Protein AF-A0A229AA42-F1 (afdb_monomer_lite)

pLDDT: mean 84.25, std 16.9, range [40.19, 97.88]

Structure (mmCIF, N/CA/C/O backbone):
data_AF-A0A229AA42-F1
#
_entry.id   AF-A0A229AA42-F1
#
loop_
_atom_site.group_PDB
_atom_site.id
_atom_site.type_symbol
_atom_site.label_atom_id
_atom_site.label_alt_id
_atom_site.label_comp_id
_atom_site.label_asym_id
_atom_site.label_entity_id
_atom_site.label_seq_id
_atom_site.pdbx_PDB_ins_code
_atom_site.Cartn_x
_atom_site.Cartn_y
_atom_site.Cartn_z
_atom_site.occupancy
_atom_site.B_iso_or_equiv
_atom_site.auth_seq_id
_atom_site.auth_comp_id
_atom_site.auth_asym_id
_atom_site.auth_atom_id
_atom_site.pdbx_PDB_model_num
ATOM 1 N N . MET A 1 1 ? -49.266 23.128 34.972 1.00 44.34 1 MET A N 1
ATOM 2 C CA . MET A 1 1 ? -48.941 22.170 33.887 1.00 44.34 1 MET A CA 1
ATOM 3 C C . MET A 1 1 ? -47.881 22.763 32.963 1.00 44.34 1 MET A C 1
ATOM 5 O O . MET A 1 1 ? -48.180 23.123 31.833 1.00 44.34 1 MET A O 1
ATOM 9 N N . LYS A 1 2 ? -46.657 22.951 33.467 1.00 41.88 2 LYS A N 1
ATOM 10 C CA . LYS A 1 2 ? -45.561 23.566 32.703 1.00 41.88 2 LYS A CA 1
ATOM 11 C C . LYS A 1 2 ? -44.178 23.109 33.177 1.00 41.88 2 LYS A C 1
ATOM 13 O O . LYS A 1 2 ? -43.228 23.823 32.950 1.00 41.88 2 LYS A O 1
ATOM 18 N N . GLU A 1 3 ? -44.047 21.947 33.824 1.00 40.41 3 GLU A N 1
ATOM 19 C CA . GLU A 1 3 ? -42.736 21.510 34.355 1.00 40.41 3 GLU A CA 1
ATOM 20 C C . GLU A 1 3 ? -42.386 20.039 34.084 1.00 40.41 3 GLU A C 1
ATOM 22 O O . GLU A 1 3 ? -41.338 19.568 34.504 1.00 40.41 3 GLU A O 1
ATOM 27 N N . LEU A 1 4 ? -43.198 19.311 33.309 1.00 41.31 4 LEU A N 1
ATOM 28 C CA . LEU A 1 4 ? -42.950 17.887 33.030 1.00 41.31 4 LEU A CA 1
ATOM 29 C C . LEU A 1 4 ? -42.231 17.587 31.701 1.00 41.31 4 LEU A C 1
ATOM 31 O O . LEU A 1 4 ? -42.098 16.425 31.340 1.00 41.31 4 LEU A O 1
ATOM 35 N N . LEU A 1 5 ? -41.768 18.603 30.965 1.00 41.72 5 LEU A N 1
ATOM 36 C CA . LEU A 1 5 ? -41.161 18.427 29.631 1.00 41.72 5 LEU A CA 1
ATOM 37 C C . LEU A 1 5 ? -39.648 18.680 29.574 1.00 41.72 5 LEU A C 1
ATOM 39 O O . LEU A 1 5 ? -39.044 18.493 28.525 1.00 41.72 5 LEU A O 1
ATOM 43 N N . LEU A 1 6 ? -39.022 19.072 30.688 1.00 40.28 6 LEU A N 1
ATOM 44 C CA . LEU A 1 6 ? -37.584 19.379 30.743 1.00 40.28 6 LEU A CA 1
ATOM 45 C C . LEU A 1 6 ? -36.726 18.255 31.347 1.00 40.28 6 LEU A C 1
ATOM 47 O O . LEU A 1 6 ? -35.503 18.334 31.302 1.00 40.28 6 LEU A O 1
ATOM 51 N N . LEU A 1 7 ? -37.344 17.182 31.854 1.00 40.19 7 LEU A N 1
ATOM 52 C CA . LEU A 1 7 ? -36.634 16.047 32.461 1.00 40.19 7 LEU A CA 1
ATOM 53 C C . LEU A 1 7 ? -36.322 14.893 31.493 1.00 40.19 7 LEU A C 1
ATOM 55 O O . LEU A 1 7 ? -35.572 13.992 31.854 1.00 40.19 7 LEU A O 1
ATOM 59 N N . SER A 1 8 ? -36.829 14.918 30.257 1.00 42.91 8 SER A N 1
ATOM 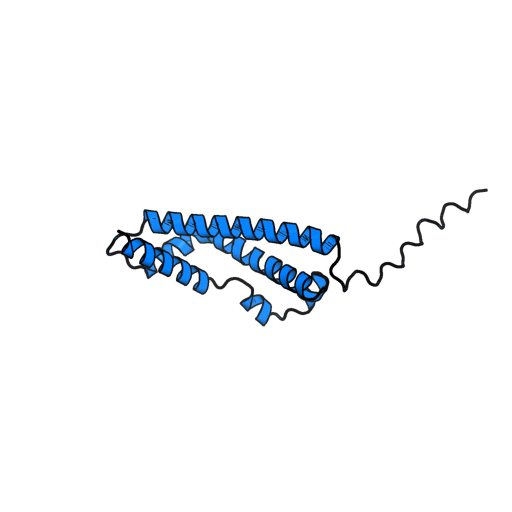60 C CA . SER A 1 8 ? -36.566 13.870 29.255 1.00 42.91 8 SER A CA 1
ATOM 61 C C . SER A 1 8 ? -35.354 14.138 28.355 1.00 42.91 8 SER A C 1
ATOM 63 O O . SER A 1 8 ? -34.976 13.265 27.580 1.00 42.91 8 SER A O 1
ATOM 65 N N . VAL A 1 9 ? -34.702 15.301 28.471 1.00 46.19 9 VAL A N 1
ATOM 66 C CA . VAL A 1 9 ? -33.484 15.632 27.696 1.00 46.19 9 VAL A CA 1
ATOM 67 C C . VAL A 1 9 ? -32.196 15.360 28.494 1.00 46.19 9 VAL A C 1
ATOM 69 O O . VAL A 1 9 ? -31.112 15.307 27.926 1.00 46.19 9 VAL A O 1
ATOM 72 N N . PHE A 1 10 ? -32.302 15.093 29.800 1.00 40.62 10 PHE A N 1
ATOM 73 C CA . PHE A 1 10 ? -31.153 14.914 30.700 1.00 40.62 10 PHE A CA 1
ATOM 74 C C . PHE A 1 10 ? -30.873 13.459 31.124 1.00 40.62 10 PHE A C 1
ATOM 76 O O . PHE A 1 10 ? -30.112 13.232 32.058 1.00 40.62 10 PHE A O 1
ATOM 83 N N . LEU A 1 11 ? -31.441 12.462 30.431 1.00 42.53 11 LEU A N 1
ATOM 84 C CA . LEU A 1 11 ? -31.280 11.032 30.759 1.00 42.53 11 LEU A CA 1
ATOM 85 C C . LEU A 1 11 ? -30.454 10.210 29.745 1.00 42.53 11 LEU A C 1
ATOM 87 O O . LEU A 1 11 ? -30.490 8.985 29.786 1.00 42.53 11 LEU A O 1
ATOM 91 N N . ILE A 1 12 ? -29.644 10.843 28.885 1.00 51.25 12 ILE A N 1
ATOM 92 C CA . ILE A 1 12 ? -28.624 10.135 28.067 1.00 51.25 12 ILE A CA 1
ATOM 93 C C . ILE A 1 12 ? -27.229 10.205 28.727 1.00 51.25 12 ILE A C 1
ATOM 95 O O . ILE A 1 12 ? -26.203 9.936 28.111 1.00 51.25 12 ILE A O 1
ATOM 99 N N . SER A 1 13 ? -27.150 10.521 30.022 1.00 41.41 13 SER A N 1
ATOM 100 C CA . SER A 1 13 ? -25.893 10.495 30.786 1.00 41.41 13 SER A CA 1
ATOM 101 C C . SER A 1 13 ? -25.482 9.083 31.248 1.00 41.41 13 SER A C 1
ATOM 103 O O . SER A 1 13 ? -24.817 8.947 32.271 1.00 41.41 13 SER A O 1
ATOM 105 N N . ALA A 1 14 ? -25.871 8.029 30.517 1.00 44.53 14 ALA A N 1
ATOM 106 C CA . ALA A 1 14 ? -25.537 6.630 30.817 1.00 44.53 14 ALA A CA 1
ATOM 107 C C . ALA A 1 14 ? -24.810 5.889 29.668 1.00 44.53 14 ALA A C 1
ATOM 109 O O . ALA A 1 14 ? -24.744 4.665 29.677 1.00 44.53 14 ALA A O 1
ATOM 110 N N . CYS A 1 15 ? -24.222 6.601 28.698 1.00 50.12 15 CYS A N 1
ATOM 111 C CA . CYS A 1 15 ? -23.357 6.019 27.651 1.00 50.12 15 CYS A CA 1
ATOM 112 C C . CYS A 1 15 ? -21.855 6.076 28.005 1.00 50.12 15 CYS A C 1
ATOM 114 O O . CYS A 1 15 ? -21.010 6.264 27.137 1.00 50.12 15 CYS A O 1
ATOM 116 N N . SER A 1 16 ? -21.480 5.946 29.279 1.00 42.47 16 SER A N 1
ATOM 117 C CA . SER A 1 16 ? -20.074 6.047 29.708 1.00 42.47 16 SER A CA 1
ATOM 118 C C . SER A 1 16 ? -19.276 4.736 29.623 1.00 42.47 16 SER A C 1
ATOM 120 O O . SER A 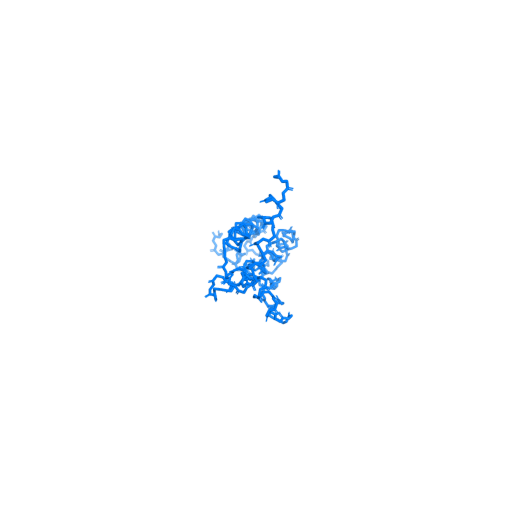1 16 ? -18.189 4.654 30.185 1.00 42.47 16 SER A O 1
ATOM 122 N N . THR A 1 17 ? -19.755 3.727 28.888 1.00 47.91 17 THR A N 1
ATOM 123 C CA . THR A 1 17 ? -19.007 2.480 28.619 1.00 47.91 17 THR A CA 1
ATOM 124 C C . THR A 1 17 ? -18.790 2.185 27.131 1.00 47.91 17 THR A C 1
ATOM 126 O O . THR A 1 17 ? -18.116 1.213 26.802 1.00 47.91 17 THR A O 1
ATOM 129 N N . SER A 1 18 ? -19.303 3.016 26.211 1.00 52.66 18 SER A N 1
ATOM 130 C CA . SER A 1 18 ? -19.229 2.746 24.763 1.00 52.66 18 SER A CA 1
ATOM 131 C C . SER A 1 18 ? -17.872 3.052 24.122 1.00 52.66 18 SER A C 1
ATOM 133 O O . SER A 1 18 ? -17.679 2.738 22.959 1.00 52.66 18 SER A O 1
ATOM 135 N N . TYR A 1 19 ? -16.924 3.656 24.847 1.00 59.41 19 TYR A N 1
ATOM 136 C CA . TYR A 1 19 ? -15.629 4.063 24.281 1.00 59.41 19 TYR A CA 1
ATOM 137 C C . TYR A 1 19 ? -14.539 2.988 24.352 1.00 59.41 19 TYR A C 1
ATOM 139 O O . TYR A 1 19 ? -13.452 3.210 23.824 1.00 59.41 19 TYR A O 1
ATOM 147 N N . ASP A 1 20 ? -14.787 1.841 24.989 1.00 77.31 20 ASP A N 1
ATOM 148 C CA . ASP A 1 20 ? -13.799 0.754 25.084 1.00 77.31 20 ASP A CA 1
ATOM 149 C C . ASP A 1 20 ? -14.073 -0.401 24.106 1.00 77.31 20 ASP A C 1
ATOM 151 O O . ASP A 1 20 ? -13.150 -1.154 23.800 1.00 77.31 20 ASP A O 1
ATOM 155 N N . VAL A 1 21 ? -15.299 -0.539 23.588 1.00 88.69 21 VAL A N 1
ATOM 156 C CA . VAL A 1 21 ? -15.735 -1.691 22.777 1.00 88.69 21 VAL A CA 1
ATOM 157 C C . VAL A 1 21 ? -15.988 -1.267 21.337 1.00 88.69 21 VAL A C 1
ATOM 159 O O . VAL A 1 21 ? -16.508 -0.185 21.101 1.00 88.69 21 VAL A O 1
ATOM 162 N N . TYR A 1 22 ? -15.649 -2.142 20.391 1.00 91.19 22 TYR A N 1
ATOM 163 C CA . TYR A 1 22 ? -15.906 -1.928 18.969 1.00 91.19 22 TYR A CA 1
ATOM 164 C C . TYR A 1 22 ? -17.414 -1.874 18.676 1.00 91.19 22 TYR A C 1
ATOM 166 O O . TYR A 1 22 ? -18.113 -2.882 18.832 1.00 91.19 22 TYR A O 1
ATOM 174 N N . ASP A 1 23 ? -17.912 -0.717 18.241 1.00 90.62 23 ASP A N 1
ATOM 175 C CA . ASP A 1 23 ? -19.342 -0.473 18.033 1.00 90.62 23 ASP A CA 1
ATOM 176 C C . ASP A 1 23 ? -19.725 -0.173 16.565 1.00 90.62 23 ASP A C 1
ATOM 178 O O . ASP A 1 23 ? -18.956 -0.368 15.621 1.00 90.62 23 ASP A O 1
ATOM 182 N N . GLY A 1 24 ? -20.970 0.266 16.346 1.00 91.06 24 GLY A N 1
ATOM 183 C CA . GLY A 1 24 ? -21.462 0.621 15.012 1.00 91.06 24 GLY A CA 1
ATOM 184 C C . GLY A 1 24 ? -20.796 1.862 14.401 1.00 91.06 24 GLY A C 1
ATOM 185 O O . GLY A 1 24 ? -20.704 1.952 13.175 1.00 91.06 24 GLY A O 1
ATOM 186 N N . VAL A 1 25 ? -20.319 2.800 15.225 1.00 91.25 25 VAL A N 1
ATOM 187 C CA . VAL A 1 25 ? -19.587 3.994 14.782 1.00 91.25 25 VAL A CA 1
ATOM 188 C C . VAL A 1 25 ? -18.180 3.598 14.348 1.00 91.25 25 VAL A C 1
ATOM 190 O O . VAL A 1 25 ? -17.772 3.955 13.239 1.00 91.25 25 VAL A O 1
AT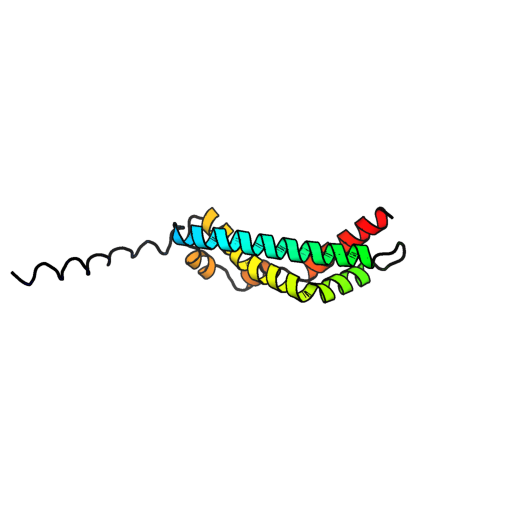OM 193 N N . ASP A 1 26 ? -17.483 2.796 15.160 1.00 93.00 26 ASP A N 1
ATOM 194 C CA . ASP A 1 26 ? -16.185 2.213 14.802 1.00 93.00 26 ASP A CA 1
ATOM 195 C C . ASP A 1 26 ? -16.294 1.403 13.506 1.00 93.00 26 ASP A C 1
ATOM 197 O O . ASP A 1 26 ? -15.465 1.548 12.606 1.00 93.00 26 ASP A O 1
ATOM 201 N N . LYS A 1 27 ? -17.362 0.607 13.358 1.00 94.62 27 LYS A N 1
ATOM 202 C CA . LYS A 1 27 ? -17.607 -0.166 12.139 1.00 94.62 27 LYS A CA 1
ATOM 203 C C . LYS A 1 27 ? -17.749 0.711 10.901 1.00 94.62 27 LYS A C 1
ATOM 205 O O . LYS A 1 27 ? -17.079 0.462 9.900 1.00 94.62 27 LYS A O 1
ATOM 210 N N . ALA A 1 28 ? -18.600 1.733 10.953 1.00 94.94 28 ALA A N 1
ATOM 211 C CA . ALA A 1 28 ? -18.804 2.630 9.818 1.00 94.94 28 ALA A CA 1
ATOM 212 C C . ALA A 1 28 ? -17.513 3.379 9.441 1.00 94.94 28 ALA A C 1
ATOM 214 O O . ALA A 1 28 ? -17.201 3.529 8.256 1.00 94.94 28 ALA A O 1
ATOM 215 N N . TYR A 1 29 ? -16.737 3.809 10.441 1.00 93.69 29 TYR A N 1
ATOM 216 C CA . TYR A 1 29 ? -15.422 4.407 10.230 1.00 93.69 29 TYR A CA 1
ATOM 217 C C . TYR A 1 29 ? -14.452 3.417 9.566 1.00 93.69 29 TYR A C 1
ATOM 219 O O . TYR A 1 29 ? -13.855 3.737 8.535 1.00 93.69 29 TYR A O 1
ATOM 227 N N . CYS A 1 30 ? -14.343 2.197 10.092 1.00 95.44 30 CYS A N 1
ATOM 228 C CA . CYS A 1 30 ? -13.415 1.193 9.584 1.00 95.44 30 CYS A CA 1
ATOM 229 C C . CYS A 1 30 ? -13.770 0.668 8.192 1.00 95.44 30 CYS A C 1
ATOM 231 O O . CYS A 1 30 ? -12.866 0.413 7.394 1.00 95.44 30 CYS A O 1
ATOM 233 N N . ASP A 1 31 ? -15.056 0.571 7.853 1.00 96.69 31 ASP A N 1
ATOM 234 C CA . ASP A 1 31 ? -15.496 0.238 6.495 1.00 96.69 31 ASP A CA 1
ATOM 235 C C . ASP A 1 31 ? -15.008 1.292 5.485 1.00 96.69 31 ASP A C 1
ATOM 237 O O . ASP A 1 31 ? -14.471 0.945 4.427 1.00 96.69 31 ASP A O 1
ATOM 241 N N . LYS A 1 32 ? -15.114 2.584 5.831 1.00 95.19 32 LYS A N 1
ATOM 242 C CA . LYS A 1 32 ? -14.598 3.676 4.995 1.00 95.19 32 LYS A CA 1
ATOM 243 C C . LYS A 1 32 ? -13.074 3.619 4.872 1.00 95.19 32 LYS A C 1
ATOM 245 O O . LYS A 1 32 ? -12.556 3.670 3.760 1.00 95.19 32 LYS A O 1
ATOM 250 N N . VAL A 1 33 ? -12.361 3.460 5.988 1.00 93.31 33 VAL A N 1
ATOM 251 C CA . VAL A 1 33 ? -10.891 3.365 6.001 1.00 93.31 33 VAL A CA 1
ATOM 252 C C . VAL A 1 33 ? -10.398 2.217 5.118 1.00 93.31 33 VAL A C 1
ATOM 254 O O . VAL A 1 33 ? -9.466 2.394 4.335 1.00 93.31 33 VAL A O 1
ATOM 257 N N . LYS A 1 34 ? -11.037 1.044 5.190 1.00 93.25 34 LYS A N 1
ATOM 258 C CA . LYS A 1 34 ? -10.700 -0.109 4.340 1.0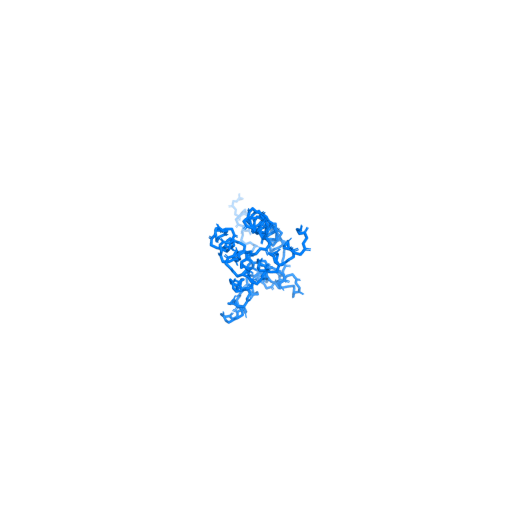0 93.25 34 LYS A CA 1
ATOM 259 C C . LYS A 1 34 ? -10.894 0.190 2.857 1.00 93.25 34 LYS A C 1
ATOM 261 O O . LYS A 1 34 ? -10.052 -0.200 2.045 1.00 93.25 34 LYS A O 1
ATOM 266 N N . MET A 1 35 ? -11.983 0.869 2.500 1.00 94.50 35 MET A N 1
ATOM 267 C CA . MET A 1 35 ? -12.242 1.283 1.122 1.00 94.50 35 MET A CA 1
ATOM 268 C C . MET A 1 35 ? -11.177 2.272 0.635 1.00 94.50 35 MET A C 1
ATOM 270 O O . MET A 1 35 ? -10.562 2.034 -0.406 1.00 94.50 35 MET A O 1
ATOM 274 N N . ASP A 1 36 ? -10.911 3.329 1.404 1.00 92.00 36 ASP A N 1
ATOM 275 C CA . ASP A 1 36 ? -9.935 4.366 1.058 1.00 92.00 36 ASP A CA 1
ATOM 276 C C . ASP A 1 36 ? -8.522 3.771 0.917 1.00 92.00 36 ASP A C 1
ATOM 278 O O . ASP A 1 36 ? -7.824 4.036 -0.066 1.00 92.00 36 ASP A O 1
ATOM 282 N N . PHE A 1 37 ? -8.124 2.881 1.834 1.00 91.12 37 PHE A N 1
ATOM 283 C CA . PHE A 1 37 ? -6.856 2.154 1.754 1.00 91.12 37 PHE A CA 1
ATOM 284 C C . PHE A 1 37 ? -6.777 1.251 0.514 1.00 91.12 37 PHE A C 1
ATOM 286 O O . PHE A 1 37 ? -5.754 1.228 -0.172 1.00 91.12 37 PHE A O 1
ATOM 293 N N . SER A 1 38 ? -7.852 0.528 0.183 1.00 93.50 38 SER A N 1
ATOM 294 C CA . SER A 1 38 ? -7.908 -0.330 -1.009 1.00 93.50 38 SER A CA 1
ATOM 295 C C . SER A 1 38 ? -7.743 0.472 -2.305 1.00 93.50 38 SER A C 1
ATOM 297 O O . SER A 1 38 ? -6.965 0.093 -3.189 1.00 93.50 38 SER A O 1
ATOM 299 N N . LEU A 1 39 ? -8.414 1.624 -2.401 1.00 94.75 39 LEU A N 1
ATOM 300 C CA . LEU A 1 39 ? -8.288 2.542 -3.533 1.00 94.75 39 LEU A CA 1
ATOM 301 C C . LEU A 1 39 ? -6.867 3.106 -3.639 1.00 94.75 39 LEU A C 1
ATOM 303 O O . LEU A 1 39 ? -6.272 3.072 -4.717 1.00 94.75 39 LEU A O 1
ATOM 307 N N . ALA A 1 40 ? -6.290 3.558 -2.523 1.00 92.06 40 ALA A N 1
ATOM 308 C CA . ALA A 1 40 ? -4.926 4.078 -2.486 1.00 92.06 40 ALA A CA 1
ATOM 309 C C . ALA A 1 40 ? -3.892 3.012 -2.879 1.00 92.06 40 ALA A C 1
ATOM 311 O O . ALA A 1 40 ? -2.991 3.280 -3.677 1.00 92.06 40 ALA A O 1
ATOM 312 N N . LYS A 1 41 ? -4.048 1.782 -2.376 1.00 92.38 41 LYS A N 1
ATOM 313 C CA . LYS A 1 41 ? -3.194 0.646 -2.735 1.00 92.38 41 LYS A CA 1
ATOM 314 C C . LYS A 1 41 ? -3.281 0.336 -4.228 1.00 92.38 41 LYS A C 1
ATOM 316 O O . LYS A 1 41 ? -2.244 0.193 -4.869 1.00 92.38 41 LYS A O 1
ATOM 321 N N . THR A 1 42 ? -4.492 0.303 -4.782 1.00 95.19 42 THR A N 1
ATOM 322 C CA . THR A 1 42 ? -4.720 0.064 -6.215 1.00 95.19 42 THR A CA 1
ATOM 323 C C . THR A 1 42 ? -4.078 1.155 -7.070 1.00 95.19 42 THR A C 1
ATOM 325 O O . THR A 1 42 ? -3.382 0.848 -8.035 1.00 95.19 42 THR A O 1
ATOM 328 N N . ALA A 1 43 ? -4.239 2.427 -6.696 1.00 95.69 43 ALA A N 1
ATOM 329 C CA . ALA A 1 43 ? -3.622 3.549 -7.401 1.00 95.69 43 ALA A CA 1
ATOM 330 C C . ALA A 1 43 ? -2.087 3.481 -7.361 1.00 95.69 43 ALA A C 1
ATOM 332 O O . ALA A 1 43 ? -1.427 3.666 -8.385 1.00 95.69 43 ALA A O 1
ATOM 333 N N . LYS A 1 44 ? -1.515 3.162 -6.194 1.00 94.81 44 LYS A N 1
ATOM 334 C CA . LYS A 1 44 ? -0.075 2.954 -6.017 1.00 94.81 44 LYS A CA 1
ATOM 335 C C . LYS A 1 44 ? 0.438 1.814 -6.901 1.00 94.81 44 LYS A C 1
ATOM 337 O O . LYS A 1 44 ? 1.387 2.013 -7.655 1.00 94.81 44 LYS A O 1
ATOM 342 N N . ASP A 1 45 ? -0.191 0.643 -6.823 1.00 95.44 45 ASP A N 1
ATOM 343 C CA . ASP A 1 45 ? 0.212 -0.540 -7.590 1.00 95.44 45 ASP A CA 1
ATOM 344 C C . ASP A 1 45 ? 0.095 -0.290 -9.102 1.00 95.44 45 ASP A C 1
ATOM 346 O O . ASP A 1 45 ? 1.014 -0.621 -9.847 1.00 95.44 45 ASP A O 1
ATOM 350 N N . SER A 1 46 ? -0.978 0.371 -9.547 1.00 97.19 46 SER A N 1
ATOM 351 C CA . SER A 1 46 ? -1.173 0.734 -10.953 1.00 97.19 46 SER A CA 1
ATOM 352 C C . SER A 1 46 ? -0.128 1.729 -11.459 1.00 97.19 46 SER A C 1
ATOM 354 O O . SER A 1 46 ? 0.315 1.605 -12.599 1.00 97.19 46 SER A O 1
ATOM 356 N N . CYS A 1 47 ? 0.256 2.718 -10.647 1.00 97.88 47 CYS A N 1
ATOM 357 C CA . CYS A 1 47 ? 1.290 3.681 -11.020 1.00 97.88 47 CYS A CA 1
ATOM 358 C C . CYS A 1 47 ? 2.644 2.984 -11.205 1.00 97.88 47 CYS A C 1
ATOM 360 O O . CYS A 1 47 ? 3.281 3.139 -12.247 1.00 97.88 47 CYS A O 1
ATOM 362 N N . ILE A 1 48 ? 3.042 2.153 -10.231 1.00 96.62 48 ILE A N 1
ATOM 363 C CA . ILE A 1 48 ? 4.306 1.408 -10.285 1.00 96.62 48 ILE A CA 1
ATOM 364 C C . ILE A 1 48 ? 4.313 0.469 -11.494 1.00 96.62 48 ILE A C 1
ATOM 366 O O . ILE A 1 48 ? 5.273 0.474 -12.260 1.00 96.62 48 ILE A O 1
ATOM 370 N N . ASP A 1 49 ? 3.240 -0.297 -11.711 1.00 96.62 49 ASP A N 1
ATOM 371 C CA . ASP A 1 49 ? 3.151 -1.212 -12.853 1.00 96.62 49 ASP A CA 1
ATOM 372 C C . ASP A 1 49 ? 3.230 -0.481 -14.191 1.00 96.62 49 ASP A C 1
ATOM 374 O O . ASP A 1 49 ? 3.905 -0.950 -15.109 1.00 96.62 49 ASP A O 1
ATOM 378 N N . HIS A 1 50 ? 2.546 0.658 -14.321 1.00 97.19 50 HIS A N 1
ATOM 379 C CA . HIS A 1 50 ? 2.600 1.459 -15.537 1.00 97.19 50 HIS A CA 1
ATOM 380 C C . HIS A 1 50 ? 4.022 1.961 -15.809 1.00 97.19 50 HIS A C 1
ATOM 382 O O . HIS A 1 50 ? 4.519 1.809 -16.927 1.00 97.19 50 HIS A O 1
ATOM 388 N N . TYR A 1 51 ? 4.695 2.493 -14.786 1.00 97.31 51 TYR A N 1
ATOM 389 C CA . TYR A 1 51 ? 6.070 2.967 -14.907 1.00 97.31 51 TYR A CA 1
ATOM 390 C C . TYR A 1 51 ? 7.020 1.834 -15.311 1.00 97.31 51 TYR A C 1
ATOM 392 O O . TYR A 1 51 ? 7.735 1.943 -16.307 1.00 97.31 51 TYR A O 1
ATOM 400 N N . VAL A 1 52 ? 6.981 0.711 -14.585 1.00 95.94 52 VAL A N 1
ATOM 401 C CA . VAL A 1 52 ? 7.812 -0.469 -14.860 1.00 95.94 52 VAL A CA 1
ATOM 402 C C . VAL A 1 52 ? 7.613 -0.941 -16.300 1.00 95.94 52 VAL A C 1
ATOM 404 O O . VAL A 1 52 ? 8.579 -1.043 -17.049 1.00 95.94 52 VAL A O 1
ATOM 407 N N . LYS A 1 53 ? 6.370 -1.140 -16.749 1.00 94.38 53 LYS A N 1
ATOM 408 C CA . LYS A 1 53 ? 6.093 -1.591 -18.125 1.00 94.38 53 LYS A CA 1
ATOM 409 C C . LYS A 1 53 ? 6.598 -0.624 -19.194 1.00 94.38 53 LYS A C 1
ATOM 411 O O . LYS A 1 53 ? 7.014 -1.066 -20.260 1.00 94.38 53 LYS A O 1
ATOM 416 N N . THR A 1 54 ? 6.541 0.676 -18.917 1.00 95.00 54 THR A N 1
ATOM 417 C CA . THR A 1 54 ? 6.927 1.726 -19.869 1.00 95.00 54 THR A CA 1
ATOM 418 C C . THR A 1 54 ? 8.443 1.836 -20.016 1.00 95.00 54 THR A C 1
ATOM 420 O O . THR A 1 54 ? 8.943 2.035 -21.124 1.00 95.00 54 THR A O 1
ATOM 423 N N . TYR A 1 55 ? 9.186 1.702 -18.914 1.00 94.31 55 TYR A N 1
ATOM 424 C CA . TYR A 1 55 ? 10.616 2.027 -18.878 1.00 94.31 55 TYR A CA 1
ATOM 425 C C . TYR A 1 55 ? 11.546 0.814 -18.747 1.00 94.31 55 TYR A C 1
ATOM 427 O O . TYR A 1 55 ? 12.749 0.932 -19.005 1.00 94.31 55 TYR A O 1
ATOM 435 N N . THR A 1 56 ? 11.033 -0.364 -18.393 1.00 94.31 56 THR A N 1
ATOM 436 C CA . THR A 1 56 ? 11.838 -1.586 -18.334 1.00 94.31 56 THR A CA 1
ATOM 437 C C . THR A 1 56 ? 12.208 -2.086 -19.730 1.00 94.31 56 THR A C 1
ATOM 439 O O . THR A 1 56 ? 11.356 -2.318 -20.584 1.00 94.31 56 THR A O 1
ATOM 442 N N . LYS A 1 57 ? 13.507 -2.322 -19.932 1.00 90.31 57 LYS A N 1
ATOM 443 C CA . LYS A 1 57 ? 14.096 -2.978 -21.106 1.00 90.31 57 LYS A CA 1
ATOM 444 C C . LYS A 1 57 ? 14.934 -4.184 -20.647 1.00 90.31 57 LYS A C 1
ATOM 446 O O . LYS A 1 57 ? 15.301 -4.233 -19.466 1.00 90.31 57 LYS A O 1
ATOM 451 N N . PRO A 1 58 ? 15.296 -5.126 -21.544 1.00 84.19 58 PRO A N 1
ATOM 452 C CA . PRO A 1 58 ? 16.035 -6.336 -21.164 1.00 84.19 58 PRO A CA 1
ATOM 453 C C . PRO A 1 58 ? 17.345 -6.075 -20.401 1.00 84.19 58 PRO A C 1
ATOM 455 O O . PRO A 1 58 ? 17.675 -6.819 -19.489 1.00 84.19 58 PRO A O 1
ATOM 458 N N . ALA A 1 59 ? 18.061 -4.989 -20.718 1.00 82.69 59 ALA A N 1
ATOM 459 C CA . ALA A 1 59 ? 19.324 -4.620 -20.066 1.00 82.69 59 ALA A CA 1
ATOM 460 C C . ALA A 1 59 ? 19.193 -3.510 -18.999 1.00 82.69 59 ALA A C 1
ATOM 462 O O . ALA A 1 59 ? 20.206 -3.025 -18.499 1.00 82.69 59 ALA A O 1
ATOM 463 N N . SER A 1 60 ? 17.976 -3.058 -18.667 1.00 88.00 60 SER A N 1
ATOM 464 C CA . SER A 1 60 ? 17.787 -2.009 -17.653 1.00 88.00 60 SER A CA 1
ATOM 465 C C . SER A 1 60 ? 18.201 -2.498 -16.259 1.00 88.00 60 SER A C 1
ATOM 467 O O . SER A 1 60 ? 17.885 -3.623 -15.872 1.00 88.00 60 SER A O 1
ATOM 469 N N . SER A 1 61 ? 18.829 -1.632 -15.460 1.00 93.25 61 SER A N 1
ATOM 470 C CA . SER A 1 61 ? 19.037 -1.881 -14.027 1.00 93.25 61 SER A CA 1
ATOM 471 C C . SER A 1 61 ? 17.689 -1.950 -13.307 1.00 93.25 61 SER A C 1
ATOM 473 O O . SER A 1 61 ? 16.903 -1.001 -13.346 1.00 93.25 61 SER A O 1
ATOM 475 N N . ALA A 1 62 ? 17.415 -3.064 -12.621 1.00 91.94 62 ALA A N 1
ATOM 476 C CA . ALA A 1 62 ? 16.180 -3.215 -11.855 1.00 91.94 62 ALA A CA 1
ATOM 477 C C . ALA A 1 62 ? 16.077 -2.207 -10.700 1.00 91.94 62 ALA A C 1
ATOM 479 O O . ALA A 1 62 ? 14.978 -1.753 -10.384 1.00 91.94 62 ALA A O 1
ATOM 480 N N . SER A 1 63 ? 17.212 -1.834 -10.096 1.00 93.19 63 SER A N 1
ATOM 481 C CA . SER A 1 63 ? 17.247 -0.821 -9.037 1.00 93.19 63 SER A CA 1
ATOM 482 C C . SER A 1 63 ? 16.875 0.556 -9.581 1.00 93.19 63 SER A C 1
ATOM 484 O O . SER A 1 63 ? 16.038 1.223 -8.984 1.00 93.19 63 SER A O 1
ATOM 486 N N . ASP A 1 64 ? 17.425 0.952 -10.731 1.00 94.75 64 ASP A N 1
ATOM 487 C CA . ASP A 1 64 ? 17.226 2.295 -11.295 1.00 94.75 64 ASP A CA 1
ATOM 488 C C . ASP A 1 64 ? 15.770 2.494 -11.728 1.00 94.75 64 ASP A C 1
ATOM 490 O O . ASP A 1 64 ? 15.160 3.523 -11.440 1.00 94.75 64 ASP A O 1
ATOM 494 N N . ILE A 1 65 ? 15.171 1.480 -12.366 1.00 96.25 65 ILE A N 1
ATOM 495 C CA . ILE A 1 65 ? 13.752 1.534 -12.744 1.00 96.25 65 ILE A CA 1
ATOM 496 C C . ILE A 1 65 ? 12.858 1.562 -11.500 1.00 96.25 65 ILE A C 1
ATOM 498 O O . ILE A 1 65 ? 11.867 2.290 -11.477 1.00 96.25 65 ILE A O 1
ATOM 502 N N . ALA A 1 66 ? 13.198 0.802 -10.457 1.00 95.19 66 ALA A N 1
ATOM 503 C CA . ALA A 1 66 ? 12.443 0.823 -9.210 1.00 95.19 66 ALA A CA 1
ATOM 504 C C . ALA A 1 66 ? 12.550 2.171 -8.484 1.00 95.19 66 ALA A C 1
ATOM 506 O O . ALA A 1 66 ? 11.548 2.656 -7.964 1.00 95.19 66 ALA A O 1
ATOM 507 N N . GLU A 1 67 ? 13.728 2.796 -8.462 1.00 95.12 67 GLU A N 1
ATOM 508 C CA . GLU A 1 67 ? 13.917 4.143 -7.912 1.00 95.12 67 GLU A CA 1
ATOM 509 C C . GLU A 1 67 ? 13.108 5.181 -8.687 1.00 95.12 67 GLU A C 1
ATOM 511 O O . GLU A 1 67 ? 12.392 5.971 -8.072 1.00 95.12 67 GLU A O 1
ATOM 516 N N . GLY A 1 68 ? 13.144 5.123 -10.021 1.00 95.75 68 GLY A N 1
ATOM 517 C CA . GLY A 1 68 ? 12.318 5.969 -10.879 1.00 95.75 68 GLY A CA 1
ATOM 518 C C . GLY A 1 68 ? 10.822 5.791 -10.610 1.00 95.75 68 GLY A C 1
ATOM 519 O O . GLY A 1 68 ? 10.107 6.778 -10.451 1.00 95.75 68 GLY A O 1
ATOM 520 N N . ALA A 1 69 ? 10.357 4.546 -10.463 1.00 96.31 69 ALA A N 1
ATOM 521 C CA . ALA A 1 69 ? 8.963 4.250 -10.138 1.00 96.31 69 ALA A CA 1
ATOM 522 C C . ALA A 1 69 ? 8.561 4.794 -8.759 1.00 96.31 69 ALA A C 1
ATOM 524 O O . ALA A 1 69 ? 7.482 5.364 -8.613 1.00 96.31 69 ALA A O 1
ATOM 525 N N . VAL A 1 70 ? 9.416 4.643 -7.741 1.00 95.06 70 VAL A N 1
ATOM 526 C CA . VAL A 1 70 ? 9.156 5.182 -6.396 1.00 95.06 70 VAL A CA 1
ATOM 527 C C . VAL A 1 70 ? 9.103 6.707 -6.419 1.00 95.06 70 VAL A C 1
ATOM 529 O O . VAL A 1 70 ? 8.216 7.287 -5.796 1.00 95.06 70 VAL A O 1
ATOM 532 N N . PHE A 1 71 ? 10.017 7.351 -7.145 1.00 95.44 71 PHE A N 1
ATOM 533 C CA . PHE A 1 71 ? 10.046 8.803 -7.282 1.00 95.44 71 PHE A CA 1
ATOM 534 C C . PHE A 1 71 ? 8.788 9.331 -7.985 1.00 95.44 71 PHE A C 1
ATOM 536 O O . PHE A 1 71 ? 8.089 10.181 -7.433 1.00 95.44 71 PHE A O 1
ATOM 543 N N . GLU A 1 72 ? 8.452 8.779 -9.153 1.00 96.75 72 GLU A N 1
ATOM 544 C CA . GLU A 1 72 ? 7.295 9.202 -9.950 1.00 96.75 72 GLU A CA 1
ATOM 545 C C . GLU A 1 72 ? 5.976 8.962 -9.200 1.00 96.75 72 GLU A C 1
ATOM 547 O O . GLU A 1 72 ? 5.100 9.824 -9.1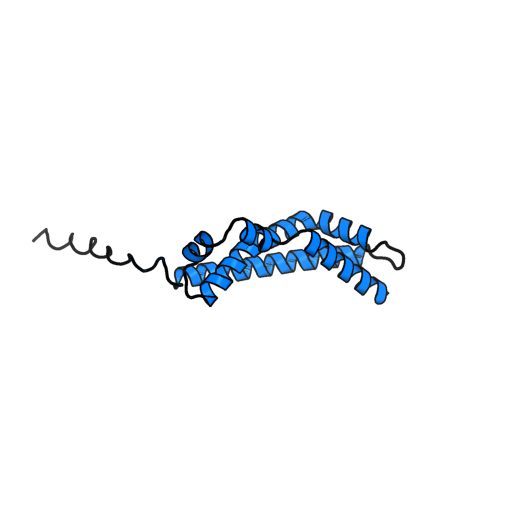23 1.00 96.75 72 GLU A O 1
ATOM 552 N N . CYS A 1 73 ? 5.848 7.799 -8.561 1.00 96.44 73 CYS A N 1
ATOM 553 C CA . CYS A 1 73 ? 4.637 7.407 -7.848 1.00 96.44 73 CYS A CA 1
ATOM 554 C C . CYS A 1 73 ? 4.596 7.893 -6.392 1.00 96.44 73 CYS A C 1
ATOM 556 O O . CYS A 1 73 ? 3.683 7.513 -5.651 1.00 96.44 73 CYS A O 1
ATOM 558 N N . ASN A 1 74 ? 5.536 8.741 -5.953 1.00 93.69 74 ASN A N 1
ATOM 559 C CA . ASN A 1 74 ? 5.696 9.113 -4.544 1.00 93.69 74 ASN A CA 1
ATOM 560 C C . ASN A 1 74 ? 4.404 9.662 -3.917 1.00 93.69 74 ASN A C 1
ATOM 562 O O . ASN A 1 74 ? 4.078 9.350 -2.771 1.00 93.69 74 ASN A O 1
ATOM 566 N N . LYS A 1 75 ? 3.611 10.429 -4.679 1.00 93.38 7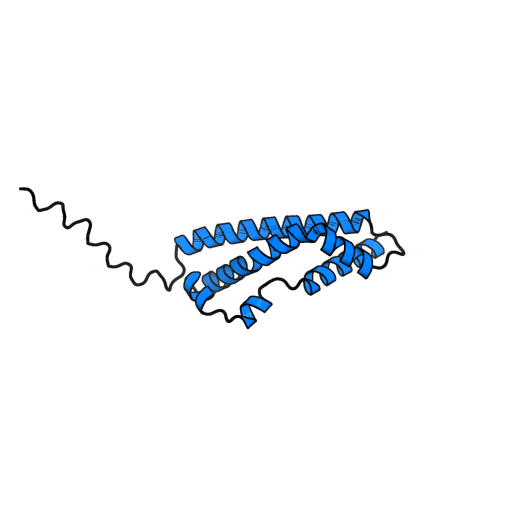5 LYS A N 1
ATOM 567 C CA . LYS A 1 75 ? 2.332 10.973 -4.198 1.00 93.38 75 LYS A CA 1
ATOM 568 C C . LYS A 1 75 ? 1.350 9.869 -3.796 1.00 93.38 75 LYS A C 1
ATOM 570 O O . LYS A 1 75 ? 0.802 9.907 -2.697 1.00 93.38 75 LYS A O 1
ATOM 575 N N . VAL A 1 76 ? 1.120 8.886 -4.668 1.00 92.62 76 VAL A N 1
ATOM 576 C CA . VAL A 1 76 ? 0.169 7.793 -4.398 1.00 92.62 76 VAL A CA 1
ATOM 577 C C . VAL A 1 76 ? 0.725 6.794 -3.384 1.00 92.62 76 VAL A C 1
ATOM 579 O O . VAL A 1 76 ? -0.033 6.276 -2.567 1.00 92.62 76 VAL A O 1
ATOM 582 N N . ILE A 1 77 ? 2.048 6.595 -3.361 1.00 91.62 77 ILE A N 1
ATOM 583 C CA . ILE A 1 77 ? 2.744 5.844 -2.308 1.00 91.62 77 ILE A CA 1
ATOM 584 C C . ILE A 1 77 ? 2.494 6.484 -0.940 1.00 91.62 77 ILE A C 1
ATOM 586 O O . ILE A 1 77 ? 2.089 5.788 -0.012 1.00 91.62 77 ILE A O 1
ATOM 590 N N . SER A 1 78 ? 2.657 7.803 -0.828 1.00 88.81 78 SER A N 1
ATOM 591 C CA . SER A 1 78 ? 2.445 8.537 0.425 1.00 88.81 78 SER A CA 1
ATOM 592 C C . SER A 1 78 ? 1.002 8.416 0.923 1.00 88.81 78 SER A C 1
ATOM 594 O O . SER A 1 78 ? 0.774 8.193 2.108 1.00 88.81 78 SER A O 1
ATOM 596 N N . ILE A 1 79 ? 0.014 8.494 0.025 1.00 89.00 79 ILE A N 1
ATOM 597 C CA . ILE A 1 79 ? -1.405 8.327 0.387 1.00 89.00 79 ILE A CA 1
ATOM 598 C C . ILE A 1 79 ? -1.677 6.902 0.898 1.00 89.00 79 ILE A C 1
ATOM 600 O O . ILE A 1 79 ? -2.338 6.726 1.926 1.00 89.00 79 ILE A O 1
ATOM 604 N N . ALA A 1 80 ? -1.149 5.881 0.216 1.00 89.25 80 ALA A N 1
ATOM 605 C CA . ALA A 1 80 ? -1.290 4.489 0.641 1.00 89.25 80 ALA A CA 1
ATOM 606 C C . ALA A 1 80 ? -0.596 4.222 1.990 1.00 89.25 80 ALA A C 1
ATOM 608 O O . ALA A 1 80 ? -1.131 3.494 2.821 1.00 89.25 80 ALA A O 1
ATOM 609 N N . ALA A 1 81 ? 0.565 4.836 2.230 1.00 85.88 81 ALA A N 1
ATOM 610 C CA . ALA A 1 81 ? 1.304 4.710 3.484 1.00 85.88 81 ALA A CA 1
ATOM 611 C C . ALA A 1 81 ? 0.591 5.391 4.663 1.00 85.88 81 ALA A C 1
ATOM 613 O O . ALA A 1 81 ? 0.567 4.848 5.764 1.00 85.88 81 ALA A O 1
ATOM 614 N N . SER A 1 82 ? -0.013 6.561 4.445 1.00 83.00 82 SER A N 1
ATOM 615 C CA . SER A 1 82 ? -0.794 7.240 5.484 1.00 83.00 82 SER A CA 1
ATOM 616 C C . SER A 1 82 ? -2.044 6.447 5.858 1.00 83.00 82 SER A C 1
ATOM 618 O O . SER A 1 82 ? -2.321 6.267 7.039 1.00 83.00 82 SER A O 1
ATOM 620 N N . SER A 1 83 ? -2.756 5.910 4.863 1.00 86.94 83 SER A N 1
ATOM 621 C CA . SER A 1 83 ? -3.970 5.111 5.085 1.00 86.94 83 SER A CA 1
ATOM 622 C C . SER A 1 83 ? -3.696 3.698 5.617 1.00 86.94 83 SER A C 1
ATOM 624 O O . SER A 1 83 ? -4.585 3.097 6.219 1.00 86.94 83 SER A O 1
ATOM 626 N N . SER A 1 84 ? -2.476 3.161 5.458 1.00 88.19 84 SER A N 1
ATOM 627 C CA . SER A 1 84 ? -2.120 1.841 6.001 1.00 88.19 84 SER A CA 1
ATOM 628 C C . SER A 1 84 ? -2.142 1.810 7.526 1.00 88.19 84 SER A C 1
ATOM 630 O O . SER A 1 84 ? -2.451 0.769 8.104 1.00 88.19 84 SER A O 1
ATOM 632 N N . TYR A 1 85 ? -1.840 2.942 8.171 1.00 88.69 85 TYR A N 1
ATOM 633 C CA . TYR A 1 85 ? -1.913 3.066 9.622 1.00 88.69 85 TYR A CA 1
ATOM 634 C C . TYR A 1 85 ? -3.346 2.908 10.124 1.00 88.69 85 TYR A C 1
ATOM 636 O O . TYR A 1 85 ? -3.628 1.970 10.868 1.00 88.69 85 TYR A O 1
ATOM 644 N N . ASP A 1 86 ? -4.263 3.741 9.637 1.00 90.38 86 ASP A N 1
ATOM 645 C CA . ASP A 1 86 ? -5.671 3.695 10.039 1.00 90.38 86 ASP A CA 1
ATOM 646 C C . ASP A 1 86 ? -6.291 2.320 9.746 1.00 90.38 86 ASP A C 1
ATOM 648 O O . ASP A 1 86 ? -7.019 1.763 10.570 1.00 90.38 86 ASP A O 1
ATOM 652 N N . ALA A 1 87 ? -5.951 1.712 8.602 1.00 91.81 87 ALA A N 1
ATOM 653 C CA . ALA A 1 87 ? -6.422 0.375 8.248 1.00 91.81 87 ALA A CA 1
ATOM 654 C C . ALA A 1 87 ? -5.925 -0.703 9.225 1.00 91.81 87 ALA A C 1
ATOM 656 O O . ALA A 1 87 ? -6.677 -1.618 9.573 1.00 91.81 87 ALA A O 1
ATOM 657 N N . ALA A 1 88 ? -4.679 -0.599 9.694 1.00 91.50 88 ALA A N 1
ATOM 658 C CA . ALA A 1 88 ? -4.130 -1.510 10.690 1.00 91.50 88 ALA A CA 1
ATOM 659 C C . ALA A 1 88 ? -4.780 -1.313 12.066 1.00 91.50 88 ALA A C 1
ATOM 661 O O . ALA A 1 88 ? -5.138 -2.304 12.703 1.00 91.50 88 ALA A O 1
ATOM 662 N N . VAL A 1 89 ? -4.991 -0.062 12.494 1.00 92.50 89 VAL A N 1
ATOM 663 C CA . VAL A 1 89 ? -5.716 0.263 13.734 1.00 92.50 89 VAL A CA 1
ATOM 664 C C . VAL A 1 89 ? -7.116 -0.347 13.695 1.00 92.50 89 VAL A C 1
ATOM 666 O O . VAL A 1 89 ? -7.496 -1.070 14.612 1.00 92.50 89 VAL A O 1
ATOM 669 N N . CYS A 1 90 ? -7.849 -0.151 12.599 1.00 94.69 90 CYS A N 1
ATOM 670 C CA . CYS A 1 90 ? -9.168 -0.746 12.398 1.00 94.69 90 CYS A CA 1
ATOM 671 C C . CYS A 1 90 ? -9.156 -2.277 12.438 1.00 94.69 90 CYS A C 1
ATOM 673 O O . CYS A 1 90 ? -9.996 -2.890 13.095 1.00 94.69 90 CYS A O 1
ATOM 675 N N . ALA A 1 91 ? -8.178 -2.917 11.793 1.00 93.62 91 ALA A N 1
ATOM 676 C CA . ALA A 1 91 ? -8.045 -4.372 11.825 1.00 93.62 91 ALA A CA 1
ATOM 677 C C . ALA A 1 91 ? -7.737 -4.911 13.235 1.00 93.62 91 ALA A C 1
ATOM 679 O O . ALA A 1 91 ? -8.140 -6.026 13.573 1.00 93.62 91 ALA A O 1
ATOM 680 N N . MET A 1 92 ? -7.012 -4.151 14.058 1.00 93.31 92 MET A N 1
ATOM 681 C CA . MET A 1 92 ? -6.772 -4.491 15.462 1.00 93.31 92 MET A CA 1
ATOM 682 C C . MET A 1 92 ? -8.012 -4.244 16.326 1.00 93.31 92 MET A C 1
ATOM 684 O O . MET A 1 92 ? -8.302 -5.064 17.194 1.00 93.31 92 MET A O 1
ATOM 688 N N . ALA A 1 93 ? -8.750 -3.161 16.082 1.00 94.19 93 ALA A N 1
ATOM 689 C CA . ALA A 1 93 ? -9.984 -2.824 16.789 1.00 94.19 93 ALA A CA 1
ATOM 690 C C . ALA A 1 93 ? -11.030 -3.931 16.611 1.00 94.19 93 ALA A C 1
ATOM 692 O O . ALA A 1 93 ? -11.486 -4.523 17.589 1.00 94.19 93 ALA A O 1
ATOM 693 N N . GLU A 1 94 ? -11.274 -4.329 15.361 1.00 94.81 94 GLU A N 1
ATOM 694 C CA . GLU A 1 94 ? -12.172 -5.433 15.007 1.00 94.81 94 GLU A CA 1
ATOM 695 C C . GLU A 1 94 ? -11.756 -6.760 15.639 1.00 94.81 94 GLU A C 1
ATOM 697 O O . GLU A 1 94 ? -12.577 -7.471 16.214 1.00 94.81 94 GLU A O 1
ATOM 702 N N . ARG A 1 95 ? -10.466 -7.101 15.545 1.00 94.81 95 ARG A N 1
ATOM 703 C CA . ARG A 1 95 ? -9.944 -8.378 16.046 1.00 94.81 95 ARG A CA 1
ATOM 704 C C . ARG A 1 95 ? -10.062 -8.499 17.558 1.00 94.81 95 ARG A C 1
ATOM 706 O O . ARG A 1 95 ? -10.307 -9.591 18.059 1.00 94.81 95 ARG A O 1
ATOM 713 N N . ASN A 1 96 ? -9.828 -7.402 18.268 1.00 92.38 96 ASN A N 1
ATOM 714 C CA . ASN A 1 96 ? -9.813 -7.396 19.723 1.00 92.38 96 ASN A CA 1
ATOM 715 C C . ASN A 1 96 ? -11.158 -6.977 20.334 1.00 92.38 96 ASN A C 1
ATOM 717 O O . ASN A 1 96 ? -11.273 -6.947 21.556 1.00 92.38 96 ASN A O 1
ATOM 721 N N . GLY A 1 97 ? -12.155 -6.630 19.511 1.00 92.50 97 GLY A N 1
ATOM 722 C CA . GLY A 1 97 ? -13.439 -6.107 19.978 1.00 92.50 97 GLY A CA 1
ATOM 723 C C . GLY A 1 97 ? -13.310 -4.795 20.758 1.00 92.50 97 GLY A C 1
ATOM 724 O O . GLY A 1 97 ? -14.168 -4.497 21.583 1.00 92.50 97 GLY A O 1
ATOM 725 N N . MET A 1 98 ? -12.242 -4.030 20.523 1.00 94.19 98 MET A N 1
ATOM 726 C CA . MET A 1 98 ? -11.958 -2.764 21.201 1.00 94.19 98 MET A CA 1
ATOM 727 C C . MET A 1 98 ? -12.260 -1.588 20.281 1.00 94.19 98 MET A C 1
ATOM 729 O O . MET A 1 98 ? -12.133 -1.719 19.065 1.00 94.19 98 MET A O 1
ATOM 733 N N . SER A 1 99 ? -12.600 -0.432 20.847 1.00 94.00 99 SER A N 1
ATOM 734 C CA . SER A 1 99 ? -12.802 0.770 20.033 1.00 94.00 99 SER A CA 1
ATOM 735 C C . SER A 1 99 ? -11.527 1.163 19.280 1.00 94.00 99 SER A C 1
ATOM 737 O O . SER A 1 99 ? -10.398 0.898 19.723 1.00 94.00 99 SER A O 1
ATOM 739 N N . VAL A 1 100 ? -11.688 1.847 18.147 1.00 92.94 100 VAL A N 1
ATOM 740 C CA . VAL A 1 100 ? -10.553 2.349 17.355 1.00 92.94 100 VAL A CA 1
ATOM 741 C C . VAL A 1 100 ? -9.687 3.288 18.191 1.00 92.94 100 VAL A C 1
ATOM 743 O O . VAL A 1 100 ? -8.459 3.195 18.171 1.00 92.94 100 VAL A O 1
ATOM 746 N N . GLN A 1 101 ? -10.319 4.161 18.980 1.00 91.19 101 GLN A N 1
ATOM 747 C CA . GLN A 1 101 ? -9.625 5.098 19.861 1.00 91.19 101 GLN A CA 1
ATOM 748 C C . GLN A 1 101 ? -8.783 4.370 20.914 1.00 91.19 101 GLN A C 1
ATOM 750 O O . GLN A 1 101 ? -7.645 4.773 21.175 1.00 91.19 101 GLN A O 1
ATOM 755 N N . LYS A 1 102 ? -9.313 3.286 21.496 1.00 90.44 102 LYS A N 1
ATOM 756 C CA . LYS A 1 102 ? -8.600 2.500 22.502 1.00 90.44 102 LYS A CA 1
ATOM 757 C C . LYS A 1 102 ? -7.352 1.861 21.918 1.00 90.44 102 LYS A C 1
ATOM 759 O O . LYS A 1 102 ? -6.268 2.064 22.463 1.00 90.44 102 LYS A O 1
ATOM 764 N N . ILE A 1 103 ? -7.484 1.167 20.788 1.00 92.25 103 ILE A N 1
ATOM 765 C CA . ILE A 1 103 ? -6.337 0.589 20.079 1.00 92.25 103 ILE A CA 1
ATOM 766 C C . ILE A 1 103 ? -5.305 1.662 19.757 1.00 92.25 103 ILE A C 1
ATOM 768 O O . ILE A 1 103 ? -4.129 1.484 20.061 1.00 92.25 103 ILE A O 1
ATOM 772 N N . ASN A 1 104 ? -5.739 2.790 19.193 1.00 90.06 104 ASN A N 1
ATOM 773 C CA . ASN A 1 104 ? -4.833 3.864 18.808 1.00 90.06 104 ASN A CA 1
ATOM 774 C C . ASN A 1 104 ? -4.041 4.410 20.010 1.00 90.06 104 ASN A C 1
ATOM 776 O O . ASN A 1 104 ? -2.860 4.707 19.884 1.00 90.06 104 ASN A O 1
ATOM 780 N N . SER A 1 105 ? -4.658 4.476 21.196 1.00 88.88 105 SER A N 1
ATOM 781 C CA . SER A 1 105 ? -3.985 4.888 22.439 1.00 88.88 105 SER A CA 1
ATOM 782 C C . SER A 1 105 ? -2.995 3.858 23.002 1.00 88.88 105 SER A C 1
ATOM 784 O O . SER A 1 105 ? -2.149 4.207 23.823 1.00 88.88 105 SER A O 1
ATOM 786 N N . MET A 1 106 ? -3.106 2.592 22.591 1.00 89.44 106 MET A N 1
ATOM 787 C CA . MET A 1 106 ? -2.245 1.492 23.039 1.00 89.44 106 MET A CA 1
ATOM 788 C C . MET A 1 106 ? -1.041 1.268 22.118 1.00 89.44 106 MET A C 1
ATOM 790 O O . MET A 1 106 ? -0.104 0.567 22.502 1.00 89.44 106 MET A O 1
ATOM 794 N N . ILE A 1 107 ? -1.060 1.830 20.908 1.00 87.56 107 ILE A N 1
ATOM 795 C CA . ILE A 1 107 ? 0.037 1.707 19.949 1.00 87.56 107 ILE A CA 1
ATOM 796 C C . ILE A 1 107 ? 1.198 2.598 20.392 1.00 87.56 107 ILE A C 1
ATOM 798 O O . ILE A 1 107 ? 1.053 3.803 20.592 1.00 87.56 107 ILE A O 1
ATOM 802 N N . SER A 1 108 ? 2.375 1.990 20.539 1.00 85.25 108 SER A N 1
ATOM 803 C CA . SER A 1 108 ? 3.608 2.728 20.796 1.00 85.25 108 SER A CA 1
ATOM 804 C C . SER A 1 108 ? 4.112 3.412 19.521 1.00 85.25 108 SER A C 1
ATOM 806 O O . SER A 1 108 ? 3.859 2.940 18.412 1.00 85.25 108 SER A O 1
ATOM 808 N N . SER A 1 109 ? 4.912 4.473 19.656 1.00 79.00 109 SER A N 1
ATOM 809 C CA . SER A 1 109 ? 5.526 5.158 18.505 1.00 79.00 109 SER A CA 1
ATOM 810 C C . SER A 1 109 ? 6.391 4.229 17.639 1.00 79.00 109 SER A C 1
ATOM 812 O O . SER A 1 109 ? 6.461 4.391 16.421 1.00 79.00 109 SER A O 1
ATOM 814 N N . ASN A 1 110 ? 7.021 3.219 18.249 1.00 76.00 110 ASN A N 1
ATOM 815 C CA . ASN A 1 110 ? 7.797 2.207 17.531 1.00 76.00 110 ASN A CA 1
ATOM 816 C C . ASN A 1 110 ? 6.911 1.275 16.699 1.00 76.00 110 ASN A C 1
ATOM 818 O O . ASN A 1 110 ? 7.304 0.874 15.603 1.00 76.00 110 ASN A O 1
ATOM 822 N N . ASP A 1 111 ? 5.737 0.908 17.208 1.00 78.81 111 ASP A N 1
ATOM 823 C CA . ASP A 1 111 ? 4.795 0.067 16.471 1.00 78.81 111 ASP A CA 1
ATOM 824 C C . ASP A 1 111 ? 4.094 0.870 15.375 1.00 78.81 111 ASP A C 1
ATOM 826 O O . ASP A 1 111 ? 3.946 0.372 14.262 1.00 78.81 111 ASP A O 1
ATOM 830 N N . GLU A 1 112 ? 3.780 2.142 15.628 1.00 79.69 112 GLU A N 1
ATOM 831 C CA . GLU A 1 112 ? 3.302 3.071 14.603 1.00 79.69 112 GLU A CA 1
ATOM 832 C C . GLU A 1 112 ? 4.286 3.165 13.428 1.00 79.69 112 GLU A C 1
ATOM 834 O O . GLU A 1 112 ? 3.885 2.998 12.275 1.00 79.69 112 GLU A O 1
ATOM 839 N N . ALA A 1 113 ? 5.579 3.367 13.702 1.00 78.50 113 ALA A N 1
ATOM 840 C CA . ALA A 1 113 ? 6.601 3.446 12.660 1.00 78.50 113 ALA A CA 1
ATOM 841 C C . ALA A 1 113 ? 6.705 2.155 11.827 1.00 78.50 113 ALA A C 1
ATOM 843 O O . ALA A 1 113 ? 6.942 2.227 10.625 1.00 78.50 113 ALA A O 1
ATOM 844 N N . LYS A 1 114 ? 6.494 0.982 12.442 1.00 77.44 114 LYS A N 1
ATOM 845 C CA . LYS A 1 114 ? 6.474 -0.317 11.742 1.00 77.44 114 LYS A CA 1
ATOM 846 C C . LYS A 1 114 ? 5.207 -0.534 10.915 1.00 77.44 114 LYS A C 1
ATOM 848 O O . LYS A 1 114 ? 5.257 -1.212 9.893 1.00 77.44 114 LYS A O 1
ATOM 853 N N . ILE A 1 115 ? 4.068 -0.031 11.390 1.00 75.19 115 ILE A N 1
ATOM 854 C CA . ILE A 1 115 ? 2.772 -0.134 10.707 1.00 75.19 115 ILE A CA 1
ATOM 855 C C . ILE A 1 115 ? 2.737 0.789 9.484 1.00 75.19 115 ILE A C 1
ATOM 857 O O . ILE A 1 115 ? 2.145 0.454 8.451 1.00 75.19 115 ILE A O 1
ATOM 861 N N . ARG A 1 116 ? 3.360 1.965 9.591 1.00 77.00 116 ARG A N 1
ATOM 862 C CA . ARG A 1 116 ? 3.545 2.858 8.451 1.00 77.00 116 ARG A CA 1
ATOM 863 C C . ARG A 1 116 ? 4.402 2.147 7.406 1.00 77.00 116 ARG A C 1
ATOM 865 O O . ARG A 1 116 ? 5.402 1.506 7.713 1.00 77.00 116 ARG A O 1
ATOM 872 N N . THR A 1 117 ? 3.965 2.219 6.153 1.00 71.06 117 THR A N 1
ATOM 873 C CA . THR A 1 117 ? 4.653 1.533 5.055 1.00 71.06 117 THR A CA 1
ATOM 874 C C . THR A 1 117 ? 6.085 2.063 4.914 1.00 71.06 117 THR A C 1
ATOM 876 O O . THR A 1 117 ? 6.281 3.247 4.651 1.00 71.06 117 THR A O 1
ATOM 879 N N . ASP A 1 118 ? 7.077 1.180 5.036 1.00 70.19 118 ASP A N 1
ATOM 880 C CA . ASP A 1 118 ? 8.484 1.491 4.763 1.00 70.19 118 ASP A CA 1
ATOM 881 C C . ASP A 1 118 ? 8.698 1.679 3.250 1.00 70.19 118 ASP A C 1
ATOM 883 O O . ASP A 1 118 ? 8.406 0.783 2.452 1.00 70.19 118 ASP A O 1
ATOM 887 N N . ILE A 1 119 ? 9.232 2.832 2.838 1.00 71.94 119 ILE A N 1
ATOM 888 C CA . ILE A 1 119 ? 9.584 3.120 1.435 1.00 71.94 119 ILE A CA 1
ATOM 889 C C . ILE A 1 119 ? 10.530 2.044 0.877 1.00 71.94 119 ILE A C 1
ATOM 891 O O . ILE A 1 119 ? 10.428 1.679 -0.295 1.00 71.94 119 ILE A O 1
ATOM 895 N N . SER A 1 120 ? 11.388 1.457 1.714 1.00 76.44 120 SER A N 1
ATOM 896 C CA . SER A 1 120 ? 12.274 0.348 1.340 1.00 76.44 120 SER A CA 1
ATOM 897 C C . SER A 1 120 ? 11.489 -0.892 0.899 1.00 76.44 120 SER A C 1
ATOM 899 O O . SER A 1 120 ? 11.884 -1.576 -0.048 1.00 76.44 120 SER A O 1
ATOM 901 N N . SER A 1 121 ? 10.340 -1.156 1.530 1.00 85.94 121 SER A N 1
ATOM 902 C CA . SER A 1 121 ? 9.420 -2.229 1.133 1.00 85.94 121 SER A CA 1
ATOM 903 C C . SER A 1 121 ? 8.805 -1.952 -0.241 1.00 85.94 121 SER A C 1
ATOM 905 O O . SER A 1 121 ? 8.760 -2.840 -1.093 1.00 85.94 121 SER A O 1
ATOM 907 N N . VAL A 1 122 ? 8.415 -0.700 -0.504 1.00 87.94 122 VAL A N 1
ATOM 908 C CA . VAL A 1 122 ? 7.861 -0.285 -1.805 1.00 87.94 122 VAL A CA 1
ATOM 909 C C . VAL A 1 122 ? 8.906 -0.389 -2.913 1.00 87.94 122 VAL A C 1
ATOM 911 O O . VAL A 1 122 ? 8.613 -0.931 -3.976 1.00 87.94 122 VAL A O 1
ATOM 914 N N . LYS A 1 123 ? 10.141 0.062 -2.659 1.00 90.00 123 LYS A N 1
ATOM 915 C CA . LYS A 1 123 ? 11.251 -0.080 -3.608 1.00 90.00 123 LYS A CA 1
ATOM 916 C C . LYS A 1 123 ? 11.510 -1.549 -3.931 1.00 90.00 123 LYS A C 1
ATOM 918 O O . LYS A 1 123 ? 11.620 -1.902 -5.101 1.00 90.00 123 LYS A O 1
ATOM 923 N N . LYS A 1 124 ? 11.559 -2.419 -2.918 1.00 93.00 124 LYS A N 1
ATOM 924 C CA . LYS A 1 124 ? 11.745 -3.863 -3.114 1.00 93.00 124 LYS A CA 1
ATOM 925 C C . LYS A 1 124 ? 10.616 -4.482 -3.946 1.00 93.00 124 LYS A C 1
ATOM 927 O O . LYS A 1 124 ? 10.891 -5.295 -4.825 1.00 93.00 124 LYS A O 1
ATOM 932 N N . ASP A 1 125 ? 9.366 -4.094 -3.698 1.00 92.69 125 ASP A N 1
ATOM 933 C CA . ASP A 1 125 ? 8.218 -4.531 -4.502 1.00 92.69 125 ASP A CA 1
ATOM 934 C C . ASP A 1 125 ? 8.345 -4.079 -5.966 1.00 92.69 125 ASP A C 1
ATOM 936 O O . ASP A 1 125 ? 8.219 -4.895 -6.880 1.00 92.69 125 ASP A O 1
ATOM 940 N N . ALA A 1 126 ? 8.695 -2.811 -6.202 1.00 92.88 126 ALA A N 1
ATOM 941 C CA . ALA A 1 126 ? 8.948 -2.293 -7.544 1.00 92.88 126 ALA A CA 1
ATOM 942 C C . ALA A 1 126 ? 10.092 -3.050 -8.245 1.00 92.88 126 ALA A C 1
ATOM 944 O O . ALA A 1 126 ? 9.932 -3.465 -9.391 1.00 92.88 126 ALA A O 1
ATOM 945 N N . MET A 1 127 ? 11.203 -3.326 -7.552 1.00 94.94 127 MET A N 1
ATOM 946 C CA . MET A 1 127 ? 12.313 -4.124 -8.094 1.00 94.94 127 MET A CA 1
ATOM 947 C C . MET A 1 127 ? 11.858 -5.525 -8.518 1.00 94.94 127 MET A C 1
ATOM 949 O O . MET A 1 127 ? 12.188 -5.974 -9.615 1.00 94.94 127 MET A O 1
ATOM 953 N N . ASN A 1 128 ? 11.065 -6.207 -7.688 1.00 94.81 128 ASN A N 1
ATOM 954 C CA . ASN A 1 128 ? 10.534 -7.531 -8.019 1.00 94.81 128 ASN A CA 1
ATOM 955 C C . ASN A 1 128 ? 9.646 -7.492 -9.271 1.00 94.81 128 ASN A C 1
ATOM 957 O O . ASN A 1 128 ? 9.715 -8.397 -10.105 1.00 94.81 128 ASN A O 1
ATOM 961 N N . ARG A 1 129 ? 8.831 -6.440 -9.427 1.00 94.81 129 ARG A N 1
ATOM 962 C CA . ARG A 1 129 ? 8.003 -6.236 -10.626 1.00 94.81 129 ARG A CA 1
ATOM 963 C C . ARG A 1 129 ? 8.858 -6.018 -11.871 1.00 94.81 129 ARG A C 1
ATOM 965 O O . ARG A 1 129 ? 8.547 -6.605 -12.905 1.00 94.81 129 ARG A O 1
ATOM 972 N N . VAL A 1 130 ? 9.951 -5.256 -11.766 1.00 93.44 130 VAL A N 1
ATOM 973 C CA . VAL A 1 130 ? 10.905 -5.062 -12.871 1.00 93.44 130 VAL A CA 1
ATOM 974 C C . VAL A 1 130 ? 11.525 -6.391 -13.292 1.00 93.44 130 VAL A C 1
ATOM 976 O O . VAL A 1 130 ? 11.416 -6.756 -14.458 1.00 93.44 130 VAL A O 1
ATOM 979 N N . VAL A 1 131 ? 12.101 -7.150 -12.353 1.00 93.31 131 VAL A N 1
ATOM 980 C CA . VAL A 1 131 ? 12.734 -8.453 -12.644 1.00 93.31 131 VAL A CA 1
ATOM 981 C C . VAL A 1 131 ? 11.736 -9.419 -13.284 1.00 93.31 131 VAL A C 1
ATOM 983 O O . VAL A 1 131 ? 12.053 -10.093 -14.267 1.00 93.31 131 VAL A O 1
ATOM 986 N N . LYS A 1 132 ? 10.505 -9.461 -12.763 1.00 92.62 132 LYS A N 1
ATOM 987 C CA . LYS A 1 132 ? 9.432 -10.284 -13.325 1.00 92.62 132 LYS A CA 1
ATOM 988 C C . LYS A 1 132 ? 9.099 -9.879 -14.760 1.00 92.62 132 LYS A C 1
ATOM 990 O O . LYS A 1 132 ? 8.958 -10.756 -15.604 1.00 92.62 132 LYS A O 1
ATOM 995 N N . TYR A 1 133 ? 8.983 -8.580 -15.035 1.00 91.75 133 TYR A N 1
ATOM 996 C CA . TYR A 1 133 ? 8.690 -8.086 -16.378 1.00 91.75 133 TYR A CA 1
ATOM 997 C C . TYR A 1 133 ? 9.841 -8.373 -17.350 1.00 91.75 133 TYR A C 1
ATOM 999 O O . TYR A 1 133 ? 9.596 -8.883 -18.437 1.00 91.75 133 TYR A O 1
ATOM 1007 N N . GLN A 1 134 ? 11.096 -8.160 -16.937 1.00 90.56 134 GLN A N 1
ATOM 1008 C CA . GLN A 1 134 ? 12.281 -8.498 -17.739 1.00 90.56 134 GLN A CA 1
ATOM 1009 C C . GLN A 1 134 ? 12.339 -9.980 -18.102 1.00 90.56 134 GLN A C 1
ATOM 1011 O O . GLN A 1 134 ? 12.679 -10.312 -19.228 1.00 90.56 134 GLN A O 1
ATOM 1016 N N . SER A 1 135 ? 11.962 -10.858 -17.172 1.00 88.25 135 SER A N 1
ATOM 1017 C CA . SER A 1 135 ? 11.928 -12.310 -17.399 1.00 88.25 135 SER A CA 1
ATOM 1018 C C . SER A 1 135 ? 10.839 -12.752 -18.389 1.00 88.25 135 SER A C 1
ATOM 1020 O O . SER A 1 135 ? 10.810 -13.918 -18.772 1.00 88.25 135 SER A O 1
ATOM 1022 N N . SER A 1 136 ? 9.918 -11.854 -18.756 1.00 86.75 136 SER A N 1
ATOM 1023 C CA . SER A 1 136 ? 8.815 -12.107 -19.695 1.00 86.75 136 SER A CA 1
ATOM 1024 C C . SER A 1 136 ? 8.953 -11.412 -21.055 1.00 86.75 136 SER A C 1
ATOM 1026 O O . SER A 1 136 ? 8.063 -11.575 -21.889 1.00 86.75 136 SER A O 1
ATOM 1028 N N . LEU A 1 137 ? 10.015 -10.623 -21.255 1.00 82.62 137 LEU A N 1
ATOM 1029 C CA . LEU A 1 137 ? 10.364 -10.002 -22.539 1.00 82.62 137 LEU A CA 1
ATOM 1030 C C . LEU A 1 137 ? 11.126 -10.993 -23.423 1.00 82.62 137 LEU A C 1
ATOM 1032 O O . LEU A 1 137 ? 10.905 -10.940 -24.652 1.00 82.62 137 LEU A O 1
#

Organism: Escherichia coli (NCBI:txid562)

Sequence (137 aa):
MKELLLLSVFLISACSTSYDVYDGVDKAYCDKVKMDFSLAKTAKDSCIDHYVKTYTKPASSASDIAEGAVFECNKVISIAASSSYDAAVCAMAERNGMSVQKINSMISSNDEAKIRTDISSVKKDAMNRVVKYQSSL

Radius of gyration: 22.82 Å; chains: 1; bounding box: 68×36×57 Å

Foldseek 3Di:
DPPPPPVVVPPPPPPPPVQWFCDPVLVVVLVVLVVQLVVLVVLLVVQLLVQLVVPFDLPDDLLVSLVVSCVVSVVSLQSNLVSQLLNVLSVVRVVVRTGSVNSVVVDDPVNSVVSRDDSVVSSVVSSVSNVVVSVVD

Secondary structure (DSSP, 8-state):
--SSSSSSSS--TT-TTTTSB--HHHHHHHHHHHHHHHHHHHHHHHHHHHHHHHH--TT--HHHHHHHHHHHTHHHHHHHHHHHHHHHHHHHHHHHTB-HHHHHHH--HHHHHHHSPPHHHHHHHHHHHHHHHHTT-